Protein AF-A0A4S4MLT1-F1 (afdb_monomer)

pLDDT: mean 89.42, std 8.7, range [41.78, 97.56]

Secondary structure (DSSP, 8-state):
-EE--TT-SSPEEEEEEEEE---TTT-EEEEEEEEESSTT--EEEEEEE-HHHHHTTSPTT-HHHHHHHHHHHHHHHHTSTT-

Structure (mmCIF, N/CA/C/O backbone):
data_AF-A0A4S4MLT1-F1
#
_entry.id   AF-A0A4S4MLT1-F1
#
loop_
_atom_site.group_PDB
_atom_site.id
_atom_site.type_symbol
_atom_site.label_atom_id
_atom_site.label_alt_id
_atom_site.label_comp_id
_atom_site.label_asym_id
_atom_site.label_entity_id
_atom_site.label_seq_id
_atom_site.pdbx_PDB_ins_code
_atom_site.Cartn_x
_atom_site.Cartn_y
_atom_site.Cartn_z
_atom_site.occupancy
_atom_site.B_iso_or_equiv
_atom_site.auth_seq_id
_atom_site.auth_comp_id
_atom_site.auth_asym_id
_atom_site.auth_atom_id
_atom_site.pdbx_PDB_model_num
ATOM 1 N N . MET A 1 1 ? -4.312 -3.281 16.702 1.00 87.00 1 MET A N 1
ATOM 2 C CA . MET A 1 1 ? -2.857 -3.503 16.542 1.00 87.00 1 MET A CA 1
ATOM 3 C C . MET A 1 1 ? -2.165 -2.167 16.737 1.00 87.00 1 MET A C 1
ATOM 5 O O . MET A 1 1 ? -2.643 -1.187 16.185 1.00 87.00 1 MET A O 1
ATOM 9 N N . SER A 1 2 ? -1.081 -2.112 17.506 1.00 88.56 2 SER A N 1
ATOM 10 C CA . SER A 1 2 ? -0.269 -0.905 17.693 1.00 88.56 2 SER A CA 1
ATOM 11 C C . SER A 1 2 ? 0.911 -0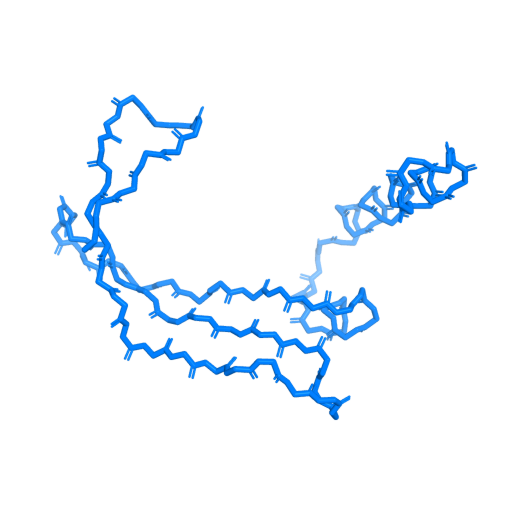.889 16.716 1.00 88.56 2 SER A C 1
ATOM 13 O O . SER A 1 2 ? 1.551 -1.918 16.505 1.00 88.56 2 SER A O 1
ATOM 15 N N . LEU A 1 3 ? 1.204 0.261 16.109 1.00 87.50 3 LEU A N 1
ATOM 16 C CA . LEU A 1 3 ? 2.321 0.450 15.185 1.00 87.50 3 LEU A CA 1
ATOM 17 C C . LEU A 1 3 ? 3.052 1.758 15.506 1.00 87.50 3 LEU A C 1
ATOM 19 O O . LEU A 1 3 ? 2.434 2.812 15.606 1.00 87.50 3 LEU A O 1
ATOM 23 N N . SER A 1 4 ? 4.376 1.694 15.627 1.00 90.19 4 SER A N 1
ATOM 24 C CA . SER A 1 4 ? 5.238 2.878 15.601 1.00 90.19 4 SER A CA 1
ATOM 25 C C . SER A 1 4 ? 5.791 3.036 14.186 1.00 90.19 4 SER A C 1
ATOM 27 O O . SER A 1 4 ? 6.230 2.058 13.575 1.00 90.19 4 SER A O 1
ATOM 29 N N . THR A 1 5 ? 5.728 4.249 13.643 1.00 85.94 5 THR A N 1
ATOM 30 C CA . THR A 1 5 ? 6.309 4.576 12.336 1.00 85.94 5 THR A CA 1
ATOM 31 C C . THR A 1 5 ? 7.445 5.575 12.540 1.00 85.94 5 THR A C 1
ATOM 33 O O . THR A 1 5 ? 7.367 6.387 13.455 1.00 85.94 5 THR 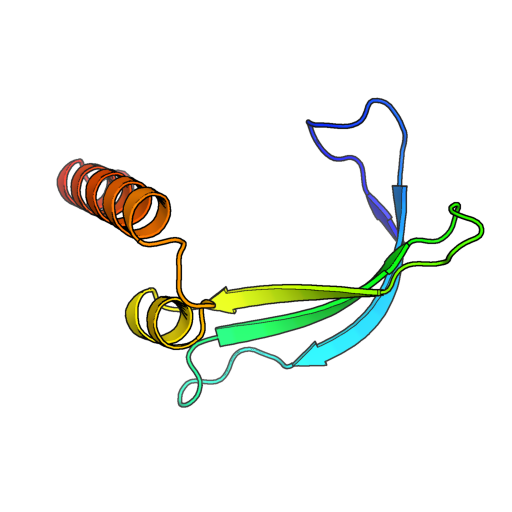A O 1
ATOM 36 N N . PRO A 1 6 ? 8.486 5.588 11.690 1.00 90.00 6 PRO A N 1
ATOM 37 C CA . PRO A 1 6 ? 9.612 6.517 11.842 1.00 90.00 6 PRO A CA 1
ATOM 38 C C . PRO A 1 6 ? 9.246 7.988 11.570 1.00 90.00 6 PRO A C 1
ATOM 40 O O . PRO A 1 6 ? 10.115 8.850 11.608 1.00 90.00 6 PRO A O 1
ATOM 43 N N . PHE A 1 7 ? 7.982 8.270 11.251 1.00 86.38 7 PHE A N 1
ATOM 44 C CA . PHE A 1 7 ? 7.476 9.597 10.903 1.00 86.38 7 PHE A CA 1
ATOM 45 C C . PHE A 1 7 ? 6.525 10.166 11.968 1.00 86.38 7 PHE A C 1
ATOM 47 O O . PHE A 1 7 ? 5.971 11.242 11.765 1.00 86.38 7 PHE A O 1
ATOM 54 N N . SER A 1 8 ? 6.298 9.441 13.068 1.00 85.12 8 SER A N 1
ATOM 55 C CA . SER A 1 8 ? 5.441 9.859 14.179 1.00 85.12 8 SER A CA 1
ATOM 56 C C . SER A 1 8 ? 6.068 9.436 15.501 1.00 85.12 8 SER A C 1
ATOM 58 O O . SER A 1 8 ? 6.373 8.260 15.692 1.00 85.12 8 SER A O 1
ATOM 60 N N . ASP A 1 9 ? 6.167 10.374 16.441 1.00 85.69 9 ASP A N 1
ATOM 61 C CA . ASP A 1 9 ? 6.624 10.098 17.809 1.00 85.69 9 ASP A CA 1
ATOM 62 C C . ASP A 1 9 ? 5.565 9.358 18.648 1.00 85.69 9 ASP A C 1
ATOM 64 O O . ASP A 1 9 ? 5.851 8.850 19.732 1.00 85.69 9 ASP A O 1
ATOM 68 N N . SER A 1 10 ? 4.326 9.274 18.150 1.00 87.25 10 SER A N 1
ATOM 69 C CA . SER A 1 10 ? 3.213 8.599 18.823 1.00 87.25 10 SER A CA 1
ATOM 70 C C . SER A 1 10 ? 2.956 7.198 18.262 1.00 87.25 10 SER A C 1
ATOM 72 O O . SER A 1 10 ? 3.084 6.953 17.058 1.00 87.25 10 SER A O 1
ATOM 74 N N . ILE A 1 11 ? 2.560 6.273 19.146 1.00 88.81 11 ILE A N 1
ATOM 75 C CA . ILE A 1 11 ? 2.116 4.928 18.760 1.00 88.81 11 ILE A CA 1
ATOM 76 C C . ILE A 1 11 ? 0.731 5.037 18.125 1.00 88.81 11 ILE A C 1
ATOM 78 O O . ILE A 1 11 ? -0.234 5.438 18.774 1.00 88.81 11 ILE A O 1
ATOM 82 N N . GLU A 1 12 ? 0.619 4.613 16.872 1.00 89.94 12 GLU A N 1
ATOM 83 C CA . GLU A 1 12 ? -0.653 4.577 16.165 1.00 89.94 12 GLU A CA 1
ATOM 84 C C . GLU A 1 12 ? -1.398 3.274 16.456 1.00 89.94 12 GLU A C 1
ATOM 86 O O . GLU A 1 12 ? -0.822 2.185 16.415 1.00 89.94 12 GLU A O 1
ATOM 91 N N . GLN A 1 13 ? -2.702 3.366 16.715 1.00 92.56 13 GLN A N 1
ATOM 92 C CA . GLN A 1 13 ? -3.570 2.195 16.798 1.00 92.56 13 GLN A CA 1
ATOM 93 C C . GLN A 1 13 ? -4.272 1.994 15.458 1.00 92.56 13 GLN A C 1
ATOM 95 O O . GLN A 1 13 ? -4.938 2.888 14.940 1.00 92.56 13 GLN A O 1
ATOM 100 N N . LEU A 1 14 ? -4.122 0.801 14.893 1.00 93.56 14 LEU A N 1
ATOM 101 C CA . LEU A 1 14 ? -4.684 0.411 13.609 1.00 93.56 14 LEU A CA 1
ATOM 102 C C . LEU A 1 14 ? -5.565 -0.830 13.771 1.00 93.56 14 LEU A C 1
ATOM 104 O O . LEU A 1 14 ? -5.223 -1.789 14.473 1.00 93.56 14 LEU A O 1
ATOM 108 N N . GLU A 1 15 ? -6.692 -0.822 13.076 1.00 95.56 15 GLU A N 1
ATOM 109 C CA . GLU A 1 15 ? -7.593 -1.955 12.908 1.00 95.56 15 GLU A CA 1
ATOM 110 C C . GLU 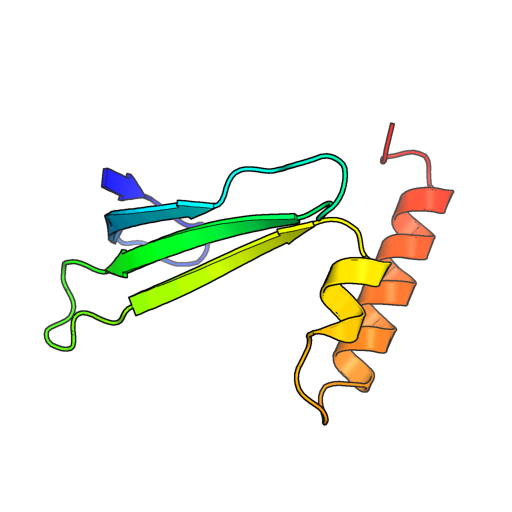A 1 15 ? -7.436 -2.511 11.491 1.00 95.56 15 GLU A C 1
ATOM 112 O O . GLU A 1 15 ? -7.529 -1.768 10.513 1.00 95.56 15 GLU A O 1
ATOM 117 N N . LEU A 1 16 ? -7.188 -3.814 11.368 1.00 96.06 16 LEU A N 1
ATOM 118 C CA . LEU A 1 16 ? -7.138 -4.493 10.077 1.00 96.06 16 LEU A CA 1
ATOM 119 C C . LEU A 1 16 ? -8.550 -4.931 9.693 1.00 96.06 16 LEU A C 1
ATOM 121 O O . LEU A 1 16 ? -9.140 -5.764 10.370 1.00 96.06 16 LEU A O 1
ATOM 125 N N . LEU A 1 17 ? -9.072 -4.383 8.597 1.00 97.31 17 LEU A N 1
ATOM 126 C CA . LEU A 1 17 ? -10.428 -4.670 8.132 1.00 97.31 17 LEU A CA 1
ATOM 127 C C . LEU A 1 17 ? -10.459 -5.804 7.105 1.00 97.31 17 LEU A C 1
ATOM 129 O O . LEU A 1 17 ? -11.399 -6.592 7.086 1.00 97.31 17 LEU A O 1
ATOM 133 N N . ASN A 1 18 ? -9.463 -5.872 6.215 1.00 97.56 18 ASN A N 1
ATOM 134 C CA . ASN A 1 18 ? -9.391 -6.923 5.203 1.00 97.56 18 ASN A CA 1
ATOM 135 C C . ASN A 1 18 ? -7.962 -7.140 4.695 1.00 97.56 18 ASN A C 1
ATOM 137 O O . ASN A 1 18 ? -7.176 -6.193 4.585 1.00 97.56 18 ASN A O 1
ATOM 141 N N . VAL A 1 19 ? -7.674 -8.374 4.286 1.00 96.44 19 VAL A N 1
ATOM 142 C CA . VAL A 1 19 ? -6.440 -8.761 3.605 1.00 96.44 19 VAL A CA 1
ATOM 143 C C . VAL A 1 19 ? -6.787 -9.363 2.252 1.00 96.44 19 VAL A C 1
ATOM 145 O O . VAL A 1 19 ? -7.546 -10.318 2.135 1.00 96.44 19 VAL A O 1
ATOM 148 N N . LEU A 1 20 ? -6.196 -8.801 1.204 1.00 95.12 20 LEU A N 1
ATOM 149 C CA . LEU A 1 20 ? -6.187 -9.379 -0.132 1.00 95.12 20 LEU A CA 1
ATOM 150 C C . LEU A 1 20 ? -4.792 -9.944 -0.358 1.00 95.12 20 LEU A C 1
ATOM 152 O O . LEU A 1 20 ? -3.870 -9.213 -0.740 1.00 95.12 20 LEU A O 1
ATOM 156 N N . GLU A 1 21 ? -4.655 -11.235 -0.081 1.00 94.00 21 GLU A N 1
ATOM 157 C CA . GLU A 1 21 ? -3.377 -11.935 -0.111 1.00 94.00 21 GLU A CA 1
ATOM 158 C C . GLU A 1 21 ? -2.700 -11.881 -1.483 1.00 94.00 21 GLU A C 1
ATOM 160 O O . GLU A 1 21 ? -3.330 -11.730 -2.541 1.00 94.00 21 GLU A O 1
ATOM 165 N N . LEU A 1 22 ? -1.373 -12.003 -1.450 1.00 89.81 22 LEU A N 1
ATOM 166 C CA . LEU A 1 22 ? -0.573 -12.122 -2.654 1.00 89.81 22 LEU A CA 1
ATOM 167 C C . LEU A 1 22 ? -0.952 -13.407 -3.390 1.00 89.81 22 LEU A C 1
ATOM 169 O O . LEU A 1 22 ? -0.916 -14.491 -2.822 1.00 89.81 22 LEU A O 1
ATOM 173 N N . ASN A 1 23 ? -1.214 -13.296 -4.688 1.00 89.75 23 ASN A N 1
ATOM 174 C CA . ASN A 1 23 ? -1.317 -14.468 -5.547 1.00 89.75 23 ASN A CA 1
ATOM 175 C C . ASN A 1 23 ? -0.483 -14.306 -6.823 1.00 89.75 23 ASN A C 1
ATOM 177 O O . ASN A 1 23 ? -0.154 -13.188 -7.242 1.00 89.75 23 ASN A O 1
ATOM 181 N N . SER A 1 24 ? -0.130 -15.442 -7.426 1.00 87.69 24 SER A N 1
ATOM 182 C CA . SER A 1 24 ? 0.777 -15.537 -8.577 1.00 87.69 24 SER A CA 1
ATOM 183 C C . SER A 1 24 ? 0.258 -14.798 -9.814 1.00 87.69 24 SER A C 1
ATOM 185 O O . SER A 1 24 ? 1.047 -14.233 -10.572 1.00 87.69 24 SER A O 1
ATOM 187 N N . THR A 1 25 ? -1.063 -14.733 -9.990 1.00 86.19 25 THR A N 1
ATOM 188 C CA . THR A 1 25 ? -1.711 -14.057 -11.121 1.00 86.19 25 THR A CA 1
ATOM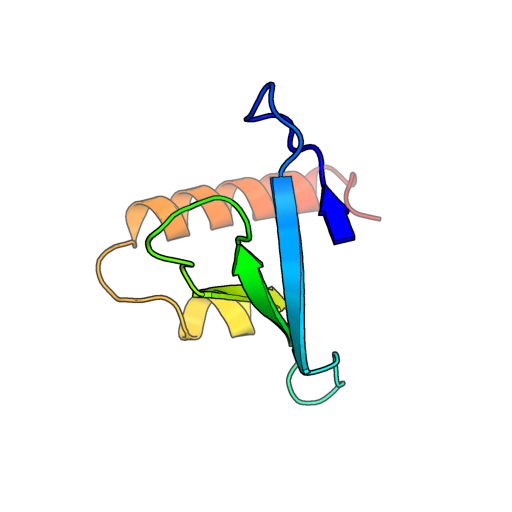 189 C C . THR A 1 25 ? -1.779 -12.537 -10.937 1.00 86.19 25 THR A C 1
ATOM 191 O O . THR A 1 25 ? -1.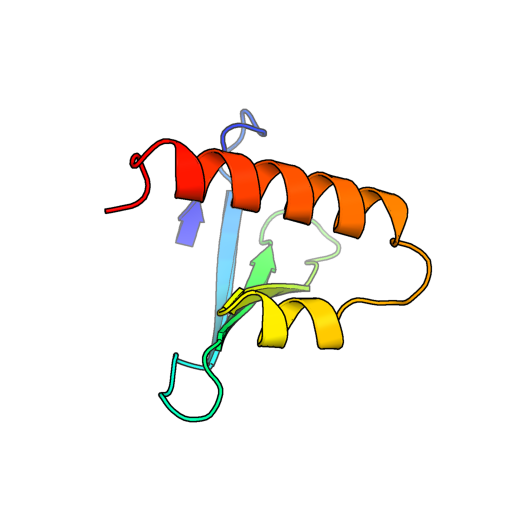540 -11.784 -11.876 1.00 86.19 25 THR A O 1
ATOM 194 N N . ARG A 1 26 ? -2.084 -12.050 -9.728 1.00 86.38 26 ARG A N 1
ATOM 195 C CA . ARG A 1 26 ? -2.259 -10.618 -9.420 1.00 86.38 26 ARG A CA 1
ATOM 196 C C . ARG A 1 26 ? -0.934 -9.926 -9.129 1.00 86.38 26 ARG A C 1
ATOM 198 O O . ARG A 1 26 ? -0.857 -8.718 -9.347 1.00 86.38 26 ARG A O 1
ATOM 205 N N . LYS A 1 27 ? 0.071 -10.652 -8.617 1.00 93.94 27 LYS A N 1
ATOM 206 C CA . LYS A 1 27 ? 1.420 -10.148 -8.276 1.00 93.94 27 LYS A CA 1
ATOM 207 C C . LYS A 1 27 ? 1.406 -8.875 -7.411 1.00 93.94 27 LYS A C 1
ATOM 209 O O . LYS A 1 27 ? 2.293 -8.027 -7.509 1.00 93.94 27 LYS A O 1
ATOM 214 N N . ARG A 1 28 ? 0.371 -8.722 -6.582 1.00 95.31 28 ARG A N 1
ATOM 215 C CA . ARG A 1 28 ? 0.230 -7.667 -5.574 1.00 95.31 28 ARG A CA 1
ATOM 216 C C . ARG A 1 28 ? -0.584 -8.171 -4.388 1.00 95.31 28 ARG A C 1
ATOM 218 O O . ARG A 1 28 ? -1.522 -8.938 -4.583 1.00 95.31 28 ARG A O 1
ATOM 225 N N . MET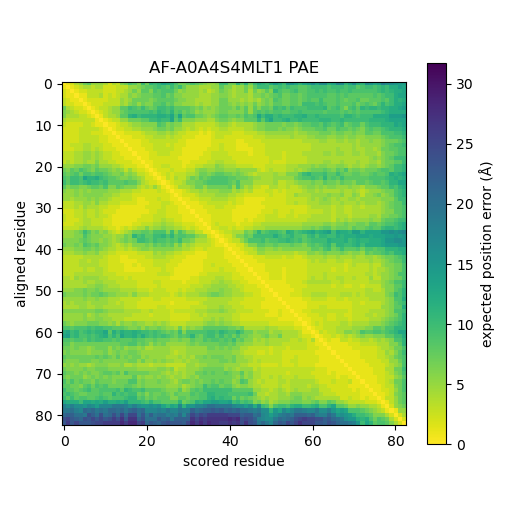 A 1 29 ? -0.245 -7.675 -3.209 1.00 96.50 29 MET A N 1
ATOM 226 C CA . MET A 1 29 ? -0.969 -7.833 -1.954 1.00 96.50 29 MET A CA 1
ATOM 227 C C . MET A 1 29 ? -1.575 -6.489 -1.557 1.00 96.50 29 MET A C 1
ATOM 229 O O . MET A 1 29 ? -0.977 -5.437 -1.819 1.00 96.50 29 MET A O 1
ATOM 233 N N . ARG A 1 30 ? -2.752 -6.511 -0.929 1.00 96.75 30 ARG A N 1
ATOM 234 C CA . ARG A 1 30 ? -3.383 -5.308 -0.377 1.00 96.75 30 ARG A CA 1
ATOM 235 C C . ARG A 1 30 ? -3.909 -5.556 1.025 1.00 96.75 30 ARG A C 1
ATOM 237 O O . ARG A 1 30 ? -4.350 -6.660 1.326 1.00 96.75 30 ARG A O 1
ATOM 244 N N . VAL A 1 31 ? -3.930 -4.507 1.833 1.00 96.94 31 VAL A N 1
ATOM 245 C CA . VAL A 1 31 ? -4.586 -4.505 3.142 1.00 96.94 31 VAL A CA 1
ATOM 246 C C . VAL A 1 31 ? -5.460 -3.267 3.273 1.00 96.94 31 VAL A C 1
ATOM 248 O O . VAL A 1 31 ? -5.080 -2.184 2.821 1.00 96.94 31 VAL A O 1
ATOM 251 N N . VAL A 1 32 ? -6.636 -3.442 3.865 1.00 97.50 32 VAL A N 1
ATOM 252 C CA . VAL A 1 32 ? -7.536 -2.349 4.238 1.00 97.50 32 VAL A CA 1
ATOM 253 C C . VAL A 1 32 ? -7.418 -2.164 5.740 1.00 97.50 32 VAL A C 1
ATOM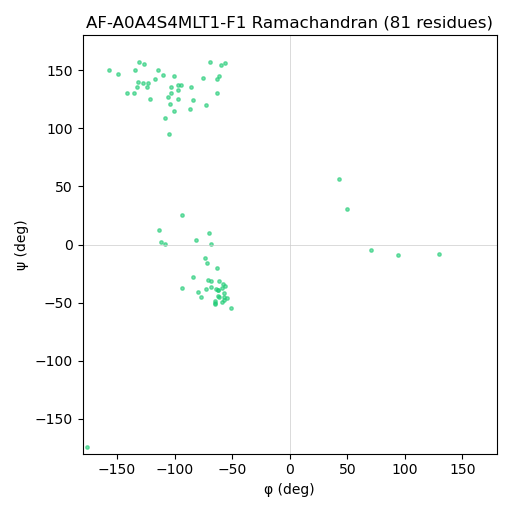 255 O O . VAL A 1 32 ? -7.672 -3.106 6.490 1.00 97.50 32 VAL A O 1
ATOM 258 N N . ILE A 1 33 ? -7.032 -0.969 6.172 1.00 96.19 33 ILE A N 1
ATOM 259 C CA . ILE A 1 33 ? -6.830 -0.637 7.584 1.00 96.19 33 ILE A CA 1
ATOM 260 C C . ILE A 1 33 ? -7.629 0.604 7.968 1.00 96.19 33 ILE A C 1
ATOM 262 O O . ILE A 1 33 ? -7.917 1.451 7.123 1.00 96.19 33 ILE A O 1
ATOM 266 N N . ARG A 1 34 ? -7.948 0.733 9.251 1.00 95.69 34 ARG A N 1
ATOM 267 C CA . ARG A 1 34 ? -8.566 1.920 9.844 1.00 95.69 34 ARG A CA 1
ATOM 268 C C . ARG A 1 34 ? -7.705 2.434 10.987 1.00 95.69 34 ARG A C 1
ATOM 270 O O . ARG A 1 34 ? -7.249 1.639 11.806 1.00 95.69 34 ARG A O 1
ATOM 277 N N . LYS A 1 35 ? -7.498 3.749 11.054 1.00 92.81 35 LYS A N 1
ATOM 278 C CA . LYS A 1 35 ? -6.785 4.381 12.172 1.00 92.81 35 LYS A CA 1
ATOM 279 C C . LYS A 1 35 ? -7.751 4.637 13.331 1.00 92.81 35 LYS A C 1
ATOM 281 O O . LYS A 1 35 ? -8.796 5.256 13.145 1.00 92.81 35 LYS A O 1
ATOM 286 N N . LEU A 1 36 ? -7.415 4.119 14.508 1.00 88.94 36 LEU A N 1
ATOM 287 C CA . LEU A 1 36 ? -8.157 4.264 15.757 1.00 88.94 36 LEU A CA 1
ATOM 288 C C . LEU A 1 36 ? -7.452 5.349 16.585 1.00 88.94 36 LEU A C 1
ATOM 290 O O . LEU A 1 36 ? -6.296 5.181 16.953 1.00 88.94 36 LEU A O 1
ATOM 294 N N . GLY A 1 37 ? -8.104 6.481 16.833 1.00 84.19 37 GLY A N 1
ATOM 295 C CA . GLY A 1 37 ? -7.509 7.616 17.563 1.00 84.19 37 GLY A CA 1
ATOM 296 C C . GLY A 1 37 ? -7.661 8.964 16.861 1.00 84.19 37 GLY A C 1
ATOM 297 O O . GLY A 1 37 ? -7.368 9.990 17.455 1.00 84.19 37 GLY A O 1
ATOM 298 N N . ASP A 1 38 ? -8.147 8.956 15.623 1.00 81.00 38 ASP A N 1
ATOM 299 C CA . ASP A 1 38 ? -8.664 10.137 14.935 1.00 81.00 38 ASP A CA 1
ATOM 300 C C . ASP A 1 38 ? -10.198 10.061 14.945 1.00 81.00 38 ASP A C 1
ATOM 302 O O . ASP A 1 38 ? -10.760 8.989 14.679 1.00 81.00 38 ASP A O 1
ATOM 306 N N . ASP A 1 39 ? -10.875 11.169 15.243 1.00 87.62 39 ASP A N 1
ATOM 307 C CA . ASP A 1 39 ? -12.340 11.257 15.258 1.00 87.62 39 ASP A CA 1
ATOM 308 C C . ASP A 1 39 ? -12.941 10.891 13.897 1.00 87.62 39 ASP A C 1
ATOM 310 O O . ASP A 1 39 ? -13.988 10.242 13.822 1.00 87.62 39 ASP A O 1
ATOM 314 N N . ALA A 1 40 ? -12.236 11.219 12.811 1.00 89.44 40 ALA A N 1
ATOM 315 C CA . ALA A 1 40 ? -12.656 10.895 11.453 1.00 89.44 40 ALA A CA 1
ATOM 316 C C . ALA A 1 40 ? -12.544 9.395 11.115 1.00 89.44 40 ALA A C 1
ATOM 318 O O . ALA A 1 40 ? -13.122 8.948 10.122 1.00 89.44 40 ALA A O 1
ATOM 319 N N . LYS A 1 41 ? -11.798 8.610 11.912 1.00 88.00 41 LYS A N 1
ATOM 320 C CA . LYS A 1 41 ? -11.523 7.171 11.709 1.00 88.00 41 L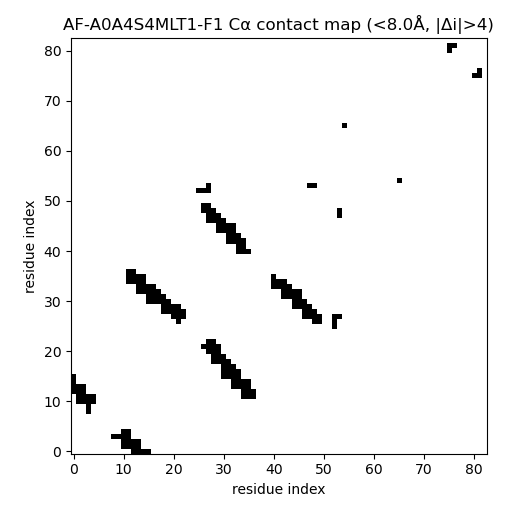YS A CA 1
ATOM 321 C C . LYS A 1 41 ? -11.207 6.815 10.244 1.00 88.00 41 LYS A C 1
ATOM 323 O O . LYS A 1 41 ? -11.878 5.954 9.658 1.00 88.00 41 LYS A O 1
ATOM 328 N N . PRO A 1 42 ? -10.198 7.461 9.630 1.00 93.25 42 PRO A N 1
ATOM 329 C CA . PRO A 1 42 ? -9.918 7.303 8.212 1.00 93.25 42 PRO A CA 1
ATOM 330 C C . PRO A 1 42 ? -9.556 5.856 7.860 1.00 93.25 42 PRO A C 1
ATOM 332 O O . PRO A 1 42 ? -8.900 5.139 8.626 1.00 93.25 42 PRO A O 1
ATOM 335 N N . ILE A 1 43 ? -9.982 5.441 6.666 1.00 95.88 43 ILE A N 1
ATOM 336 C CA . ILE A 1 43 ? -9.701 4.121 6.097 1.00 95.88 43 ILE A CA 1
ATOM 337 C C . ILE A 1 43 ? -8.611 4.264 5.036 1.00 95.88 43 ILE A C 1
ATOM 339 O O . ILE A 1 43 ? -8.724 5.083 4.124 1.00 95.88 43 ILE A O 1
ATOM 343 N N . PHE A 1 44 ? -7.586 3.419 5.119 1.00 95.00 44 PHE A N 1
ATOM 344 C CA . PHE A 1 44 ? -6.483 3.376 4.166 1.00 95.00 44 PHE A CA 1
ATOM 345 C C . PHE A 1 44 ? -6.429 2.035 3.438 1.00 95.00 44 PHE A C 1
ATOM 347 O O . PHE A 1 44 ? -6.627 0.969 4.024 1.00 95.00 44 PHE A O 1
ATOM 354 N N . LEU A 1 45 ? -6.095 2.096 2.149 1.00 96.12 45 LEU A N 1
ATOM 355 C CA . LEU A 1 45 ? -5.747 0.938 1.334 1.00 96.12 45 LEU A CA 1
ATOM 356 C C . LEU A 1 45 ? -4.247 0.975 1.045 1.00 96.12 45 LEU A C 1
ATOM 358 O O . LEU A 1 45 ? -3.787 1.781 0.237 1.00 96.12 45 LEU A O 1
ATOM 362 N N . LEU A 1 46 ? -3.491 0.065 1.652 1.00 95.44 46 LEU A N 1
ATOM 363 C CA . LEU A 1 46 ? -2.070 -0.095 1.357 1.00 95.44 46 LEU A CA 1
ATOM 364 C C . LEU A 1 46 ? -1.885 -1.230 0.352 1.00 95.44 46 LEU A C 1
ATOM 366 O O . LEU A 1 46 ? -2.536 -2.272 0.439 1.00 95.44 46 LEU A O 1
ATOM 370 N N . THR A 1 47 ? -1.012 -1.027 -0.633 1.00 96.00 47 THR A N 1
ATOM 371 C CA . THR A 1 47 ? -0.738 -2.013 -1.686 1.00 96.00 47 THR A CA 1
ATOM 372 C C . THR A 1 47 ? 0.764 -2.176 -1.884 1.00 96.00 47 THR A C 1
ATOM 374 O O . THR A 1 47 ? 1.484 -1.192 -2.015 1.00 96.00 47 THR A O 1
ATOM 377 N N . LYS A 1 48 ? 1.221 -3.427 -1.995 1.00 94.62 48 LYS A N 1
ATOM 378 C CA . LYS A 1 48 ? 2.586 -3.790 -2.406 1.00 94.62 48 LYS A CA 1
ATOM 379 C C . LYS A 1 48 ? 2.514 -4.797 -3.550 1.00 94.62 48 LYS A C 1
ATOM 381 O O . LYS A 1 48 ? 1.691 -5.705 -3.512 1.00 94.62 48 LYS A O 1
ATOM 386 N N . GLY A 1 49 ? 3.365 -4.676 -4.563 1.00 94.06 49 GLY A N 1
ATOM 387 C CA . GLY A 1 49 ? 3.380 -5.613 -5.687 1.00 94.06 49 GLY A CA 1
ATOM 388 C C . GLY A 1 49 ? 4.497 -5.338 -6.679 1.00 94.06 49 GLY A C 1
ATOM 389 O O . GLY A 1 49 ? 5.337 -4.477 -6.438 1.00 94.06 49 GLY A O 1
ATOM 390 N N . ALA A 1 50 ? 4.493 -6.076 -7.788 1.00 93.19 50 ALA A N 1
ATOM 391 C CA . ALA A 1 50 ? 5.449 -5.884 -8.872 1.00 93.19 50 ALA A CA 1
ATOM 392 C C . ALA A 1 50 ? 5.299 -4.499 -9.521 1.00 93.19 50 ALA A C 1
ATOM 394 O O . ALA A 1 50 ? 4.179 -4.030 -9.728 1.00 93.19 50 ALA A O 1
ATOM 395 N N . ASP A 1 51 ? 6.421 -3.882 -9.894 1.00 90.69 51 ASP A N 1
ATOM 396 C CA . ASP A 1 51 ? 6.466 -2.512 -10.416 1.00 90.69 51 ASP A CA 1
ATOM 397 C C . ASP A 1 51 ? 5.465 -2.300 -11.558 1.00 90.69 51 ASP A C 1
ATOM 399 O O . ASP A 1 51 ? 4.586 -1.445 -11.461 1.00 90.69 51 ASP A O 1
ATOM 403 N N . ASN A 1 52 ? 5.529 -3.126 -12.606 1.00 90.06 52 ASN A N 1
ATOM 404 C CA . ASN A 1 52 ? 4.641 -3.019 -13.767 1.00 90.06 52 ASN A CA 1
ATOM 405 C C . ASN A 1 52 ? 3.153 -3.080 -13.381 1.00 90.06 52 ASN A C 1
ATOM 407 O O . ASN A 1 52 ? 2.338 -2.348 -13.926 1.00 90.06 52 ASN A O 1
ATOM 411 N N . ILE A 1 53 ? 2.810 -3.881 -12.374 1.00 94.00 53 ILE A N 1
ATOM 412 C CA . ILE A 1 53 ? 1.441 -4.028 -11.884 1.00 94.00 53 ILE A CA 1
ATOM 413 C C . ILE A 1 53 ? 0.971 -2.801 -11.093 1.00 94.00 53 ILE A C 1
ATOM 415 O O . ILE A 1 53 ? -0.206 -2.432 -11.173 1.00 94.00 53 ILE A O 1
ATOM 419 N N . ILE A 1 54 ? 1.851 -2.192 -10.295 1.00 93.44 54 ILE A N 1
ATOM 420 C CA . ILE A 1 54 ? 1.508 -1.022 -9.477 1.00 93.44 54 ILE A CA 1
ATOM 421 C C . ILE A 1 54 ? 1.451 0.241 -10.336 1.00 93.44 54 ILE A C 1
ATOM 423 O O . ILE A 1 54 ? 0.472 0.979 -10.240 1.00 93.44 54 ILE A O 1
ATOM 427 N N . PHE A 1 55 ? 2.433 0.462 -11.214 1.00 92.00 55 PHE A N 1
ATOM 428 C CA . PHE A 1 55 ? 2.527 1.674 -12.035 1.00 92.00 55 PHE A CA 1
ATOM 429 C C . PHE A 1 55 ? 1.304 1.895 -12.940 1.00 92.00 55 PHE A C 1
ATOM 431 O O . PHE A 1 55 ? 0.854 3.033 -13.070 1.00 92.00 55 PHE A O 1
ATOM 438 N N . GLU A 1 56 ? 0.725 0.825 -13.494 1.00 91.50 56 GLU A N 1
ATOM 439 C CA . GLU A 1 56 ? -0.505 0.867 -14.307 1.00 91.50 56 GLU A CA 1
ATOM 440 C C . GLU A 1 56 ? -1.747 1.352 -13.542 1.00 91.50 56 GLU A C 1
ATOM 442 O O . GLU A 1 56 ? -2.735 1.746 -14.153 1.00 91.50 56 GLU A O 1
ATOM 447 N N . ARG A 1 57 ? -1.734 1.284 -12.205 1.00 92.06 57 ARG A N 1
ATOM 448 C CA . ARG A 1 57 ? -2.900 1.554 -11.342 1.00 92.06 57 ARG A CA 1
ATOM 449 C C . ARG A 1 57 ? -2.788 2.858 -10.568 1.00 92.06 57 ARG A C 1
ATOM 451 O O . ARG A 1 57 ? -3.679 3.181 -9.788 1.00 92.06 57 ARG A O 1
ATOM 458 N N . LEU A 1 58 ? -1.693 3.586 -10.761 1.00 92.81 58 LEU A N 1
ATOM 459 C CA . LEU A 1 58 ? -1.512 4.905 -10.177 1.00 92.81 58 LEU A CA 1
ATOM 460 C C . LEU A 1 58 ? -2.361 5.927 -10.930 1.00 92.81 58 LEU A C 1
ATOM 462 O O . LEU A 1 58 ? -2.454 5.888 -12.158 1.00 92.81 58 LEU A O 1
ATOM 466 N N . ILE A 1 59 ? -2.904 6.892 -10.192 1.00 93.00 59 ILE A N 1
ATOM 467 C CA . ILE A 1 59 ? -3.612 8.033 -10.771 1.00 93.00 59 ILE A CA 1
ATOM 468 C C . ILE A 1 59 ? -2.720 8.797 -11.775 1.00 93.00 59 ILE A C 1
ATOM 470 O O . ILE A 1 59 ? -1.480 8.715 -11.757 1.00 93.00 59 ILE A O 1
ATOM 474 N N . ARG A 1 60 ? -3.362 9.512 -12.702 1.00 92.25 60 ARG A N 1
ATOM 475 C CA . ARG A 1 60 ? -2.688 10.410 -13.654 1.00 92.25 60 ARG A CA 1
ATOM 476 C C . ARG A 1 60 ? -2.120 11.633 -12.915 1.00 92.25 60 ARG A C 1
ATOM 478 O O . ARG A 1 60 ? -2.591 11.965 -11.835 1.00 92.25 60 ARG A O 1
ATOM 485 N N . GLY A 1 61 ? -1.109 12.288 -13.490 1.00 89.00 61 GLY A N 1
ATOM 486 C CA . GLY A 1 61 ? -0.537 13.539 -12.959 1.00 89.00 61 GLY A CA 1
ATOM 487 C C . GLY A 1 61 ? 0.682 13.382 -12.041 1.00 89.00 61 GLY A C 1
ATOM 488 O O . GLY A 1 61 ? 1.355 14.362 -11.756 1.00 89.00 61 GLY A O 1
ATOM 489 N N . GLY A 1 62 ? 1.032 12.159 -11.629 1.00 88.25 62 GLY A N 1
ATOM 490 C CA . GLY A 1 62 ? 2.222 11.877 -10.808 1.00 88.25 62 GLY A CA 1
ATOM 491 C C . GLY A 1 62 ? 3.475 11.491 -11.603 1.00 88.25 62 GLY A C 1
ATOM 492 O O . GLY A 1 62 ? 4.296 10.721 -11.104 1.00 88.25 62 GLY A O 1
ATOM 493 N N . ASP A 1 63 ? 3.601 11.916 -12.861 1.00 90.50 63 ASP A N 1
ATOM 494 C CA . ASP A 1 63 ? 4.572 11.329 -13.797 1.00 90.50 63 ASP A CA 1
ATOM 495 C C . ASP A 1 63 ? 6.031 11.625 -13.441 1.00 90.50 63 ASP A C 1
ATOM 497 O O . ASP A 1 63 ? 6.895 10.779 -13.674 1.00 90.50 63 ASP A O 1
ATOM 501 N N . GLU A 1 64 ? 6.311 12.776 -12.830 1.00 92.00 64 GLU A N 1
ATOM 502 C CA . GLU A 1 64 ? 7.644 13.104 -12.319 1.00 92.00 64 GLU A CA 1
ATOM 503 C C . GLU A 1 64 ? 8.054 12.167 -11.179 1.00 92.00 64 GLU A C 1
ATOM 505 O O . GLU A 1 64 ? 9.098 11.516 -11.267 1.00 92.00 64 GLU A O 1
ATOM 510 N N . MET A 1 65 ? 7.188 12.010 -10.172 1.00 90.81 65 MET A N 1
ATOM 511 C CA . MET A 1 65 ? 7.404 11.083 -9.059 1.00 90.81 65 MET A CA 1
ATOM 512 C C . MET A 1 65 ? 7.602 9.653 -9.576 1.00 90.81 65 MET A C 1
ATOM 514 O O . MET A 1 65 ? 8.570 8.987 -9.215 1.00 90.81 65 MET A O 1
ATOM 518 N N . LYS A 1 66 ? 6.758 9.203 -10.518 1.00 90.62 66 LYS A N 1
ATOM 519 C CA . LYS A 1 66 ? 6.907 7.890 -11.168 1.00 90.62 66 LYS A CA 1
ATOM 520 C C . LYS A 1 66 ? 8.275 7.736 -11.839 1.00 90.62 66 LYS A C 1
ATOM 522 O O . LYS A 1 66 ? 8.889 6.668 -11.757 1.00 90.62 66 LYS A O 1
ATOM 527 N N . ARG A 1 67 ? 8.758 8.786 -12.513 1.00 91.81 67 ARG A N 1
ATOM 528 C CA . ARG A 1 67 ? 10.063 8.800 -13.189 1.00 91.81 67 ARG A CA 1
ATOM 529 C C . ARG A 1 67 ? 11.205 8.678 -12.186 1.00 91.81 67 ARG A C 1
ATOM 531 O O . ARG A 1 67 ? 12.047 7.801 -12.371 1.00 91.81 67 ARG A O 1
ATOM 538 N N . ALA A 1 68 ? 11.194 9.499 -11.136 1.00 93.19 68 ALA A N 1
ATOM 539 C CA . ALA A 1 68 ? 12.197 9.484 -10.076 1.00 93.19 68 ALA A CA 1
ATOM 540 C C . ALA A 1 68 ? 12.255 8.109 -9.397 1.00 93.19 68 ALA A C 1
ATOM 542 O O . ALA A 1 68 ? 13.313 7.483 -9.359 1.00 93.19 68 ALA A O 1
ATOM 543 N N . THR A 1 69 ? 11.100 7.569 -8.992 1.00 92.44 69 THR A N 1
ATOM 544 C CA . THR A 1 69 ? 10.991 6.227 -8.408 1.00 92.44 69 THR A CA 1
ATOM 545 C C . THR A 1 69 ? 11.595 5.156 -9.324 1.00 92.44 69 THR A C 1
ATOM 547 O O . THR A 1 69 ? 12.387 4.331 -8.876 1.00 92.44 69 THR A O 1
ATOM 550 N N . ARG A 1 70 ? 11.292 5.180 -10.630 1.00 90.19 70 ARG A N 1
ATOM 551 C CA . ARG A 1 70 ? 11.844 4.217 -11.600 1.00 90.19 70 ARG A CA 1
ATOM 552 C C . ARG A 1 70 ? 13.364 4.326 -11.757 1.00 90.19 70 ARG A C 1
ATOM 554 O O . ARG A 1 70 ? 14.021 3.297 -11.912 1.00 90.19 70 ARG A O 1
ATOM 561 N N . ILE A 1 71 ? 13.920 5.539 -11.741 1.00 92.19 71 ILE A N 1
ATOM 562 C CA . ILE A 1 71 ? 15.373 5.763 -11.812 1.00 92.19 71 ILE A CA 1
ATOM 563 C C . ILE A 1 71 ? 16.049 5.186 -10.566 1.00 92.19 71 ILE A C 1
ATOM 565 O O . ILE A 1 71 ? 16.984 4.394 -10.695 1.00 92.19 71 ILE A O 1
ATOM 569 N N . THR A 1 72 ? 15.525 5.498 -9.380 1.00 90.81 72 THR A N 1
ATOM 570 C CA . THR A 1 72 ? 16.037 4.970 -8.110 1.00 90.81 72 THR A CA 1
ATOM 571 C C . THR A 1 72 ? 16.016 3.443 -8.092 1.00 90.81 72 THR A C 1
ATOM 573 O O . THR A 1 72 ? 17.037 2.820 -7.805 1.00 90.81 72 THR A O 1
ATOM 576 N N . TRP A 1 73 ? 14.905 2.813 -8.493 1.00 86.38 73 TRP A N 1
ATOM 577 C CA . TRP A 1 73 ? 14.821 1.349 -8.560 1.00 86.38 73 TRP A CA 1
ATOM 578 C C . TRP A 1 73 ? 15.808 0.730 -9.549 1.00 86.38 73 TRP A C 1
ATOM 580 O O . TRP A 1 73 ? 16.386 -0.317 -9.258 1.00 86.38 73 TRP A O 1
ATOM 590 N N . ARG A 1 74 ? 16.031 1.360 -10.711 1.00 86.62 74 ARG A N 1
ATOM 591 C CA . ARG A 1 74 ? 17.042 0.897 -11.675 1.00 86.62 74 ARG A CA 1
ATOM 592 C C . ARG A 1 74 ? 18.446 0.944 -11.081 1.00 86.62 74 ARG A C 1
ATOM 594 O O . ARG A 1 74 ? 19.180 -0.030 -11.221 1.00 86.62 74 ARG A O 1
ATOM 601 N N . SER A 1 75 ? 18.787 2.028 -10.388 1.00 90.06 75 SER A N 1
ATOM 602 C CA . SER A 1 75 ? 20.081 2.176 -9.714 1.00 90.06 75 SER A CA 1
ATOM 603 C C . SER A 1 75 ? 20.291 1.112 -8.627 1.00 90.06 75 SER A C 1
ATOM 605 O O . SER A 1 75 ? 21.327 0.446 -8.595 1.00 90.06 75 SER A O 1
ATOM 607 N N . LEU A 1 76 ? 19.271 0.862 -7.797 1.00 87.06 76 LEU A N 1
ATOM 608 C CA . LEU A 1 76 ? 19.314 -0.164 -6.745 1.00 87.06 76 LEU A CA 1
ATOM 609 C C . LEU A 1 76 ? 19.490 -1.583 -7.304 1.00 87.06 76 LEU A C 1
ATOM 611 O O . LEU A 1 76 ? 20.240 -2.383 -6.749 1.00 87.06 76 LEU A O 1
ATOM 615 N N . ARG A 1 77 ? 18.837 -1.901 -8.428 1.00 84.12 77 ARG A N 1
ATOM 616 C CA . ARG A 1 77 ? 18.996 -3.202 -9.099 1.00 84.12 77 ARG A CA 1
ATOM 617 C C . ARG A 1 77 ? 20.391 -3.372 -9.706 1.00 84.12 77 ARG A C 1
ATOM 619 O O . ARG A 1 77 ? 20.931 -4.471 -9.664 1.00 84.12 77 ARG A O 1
ATOM 626 N N . ALA A 1 78 ? 20.974 -2.300 -10.247 1.00 84.06 78 ALA A N 1
ATOM 627 C CA . ALA A 1 78 ? 22.314 -2.321 -10.835 1.00 84.06 78 ALA A CA 1
ATOM 628 C C . ALA A 1 78 ? 23.426 -2.464 -9.782 1.00 84.06 78 ALA A C 1
ATOM 630 O O . ALA A 1 78 ? 24.455 -3.073 -10.051 1.00 84.06 78 ALA A O 1
ATOM 631 N N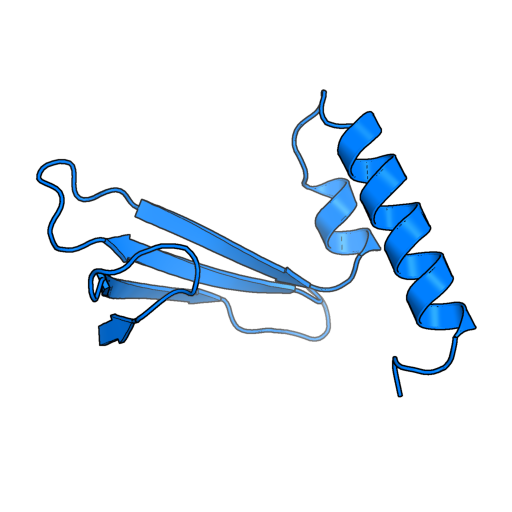 . THR A 1 79 ? 23.209 -1.946 -8.570 1.00 81.62 79 THR A N 1
ATOM 632 C CA . THR A 1 79 ? 24.184 -1.998 -7.467 1.00 81.62 79 THR A CA 1
ATOM 633 C C . THR A 1 79 ? 24.194 -3.327 -6.703 1.00 81.62 79 THR A C 1
ATOM 635 O O . THR A 1 79 ? 24.919 -3.457 -5.722 1.00 81.62 79 THR A O 1
ATOM 638 N N . GLY A 1 80 ? 23.407 -4.328 -7.118 1.00 65.69 80 GLY A N 1
ATOM 639 C CA . GLY A 1 80 ? 23.444 -5.683 -6.551 1.00 65.69 80 GLY A CA 1
ATOM 640 C C . GLY A 1 80 ? 22.892 -5.823 -5.125 1.00 65.69 80 GLY A C 1
ATOM 641 O O . GLY A 1 80 ? 22.717 -6.943 -4.662 1.00 65.69 80 GLY A O 1
ATOM 642 N N . ARG A 1 81 ? 22.516 -4.725 -4.453 1.00 59.16 81 ARG A N 1
ATOM 643 C CA . ARG A 1 81 ? 21.904 -4.711 -3.104 1.00 59.16 81 ARG A CA 1
ATOM 644 C C . ARG A 1 81 ? 20.464 -5.253 -3.047 1.00 59.16 81 ARG A C 1
ATOM 646 O O . ARG A 1 81 ? 19.776 -5.069 -2.050 1.00 59.16 81 ARG A O 1
ATOM 653 N N . GLY A 1 82 ? 19.990 -5.863 -4.130 1.00 56.88 82 GLY A N 1
ATOM 654 C CA . GLY A 1 82 ? 18.629 -6.383 -4.276 1.00 56.88 82 GLY A CA 1
ATOM 655 C C . GLY A 1 82 ? 18.531 -7.906 -4.386 1.00 56.88 82 GLY A C 1
ATOM 656 O O . GLY A 1 82 ? 17.475 -8.382 -4.802 1.00 56.88 82 GLY A O 1
ATOM 657 N N . ARG A 1 83 ? 19.604 -8.651 -4.086 1.00 41.78 83 ARG A N 1
ATOM 658 C CA . ARG A 1 83 ? 19.581 -10.111 -3.912 1.00 41.78 83 ARG A CA 1
ATOM 659 C C . ARG A 1 83 ? 19.785 -10.471 -2.451 1.00 41.78 83 ARG A C 1
ATOM 661 O O . ARG A 1 83 ? 20.664 -9.836 -1.833 1.00 41.78 83 ARG A O 1
#

Organism: NCBI:txid2447956

Sequence (83 aa):
MSLSTPFSDSIEQLELLNVLELNSTRKRMRVVIRKLGDDAKPIFLLTKGADNIIFERLIRGGDEMKRATRITWRSLRATGRGR

Radius of gyration: 16.02 Å; Cα contacts (8 Å, |Δi|>4): 101; chains: 1; bounding box: 37×29×33 Å

Mean predicted aligned error: 5.74 Å

Solvent-accessible surface area (backbone atoms only — not comparable to full-atom values): 5105 Å² total; per-residue (Å²): 91,80,45,77,49,102,89,45,99,57,77,41,38,38,44,82,77,47,75,46,71,70,42,90,88,69,45,35,30,37,38,35,36,30,43,57,88,51,94,81,45,56,74,47,79,50,75,53,60,44,66,77,65,48,64,76,70,54,74,85,91,47,60,66,62,53,49,53,54,51,51,53,52,50,53,44,56,72,67,57,80,75,117

Foldseek 3Di:
DWDDDPVDPDIWDKDWDDKDDDDPVLQKIWTWIWTDPDPVRDIDIDMDGDLVNVVVVDDPPCVVVNVVVVVVVVVCVVVVVPD

InterPro domains:
  IPR023299 P-type ATPase, cytoplasmic domain N [G3DSA:3.40.1110.10] (2-79)
  IPR023299 P-type ATPase, cytoplasmic domain N [SSF81660] (7-57)

Nearest PDB structures (foldseek):
  7yam-assembly1_A  TM=8.695E-01  e=4.061E-01  Homo sapiens
  9cai-assembly1_Ac  TM=6.109E-01  e=6.423E-01  Caenorhabditis elegans
  7pkw-assembly1_A  TM=5.106E-01  e=3.302E+00  Streptococcus thermophilus